Protein AF-A0A9P7WQJ1-F1 (afdb_monomer_lite)

Radius of gyration: 18.11 Å; chains: 1; bounding box: 49×39×55 Å

pLDDT: mean 82.17, std 15.37, range [41.72, 98.44]

Foldseek 3Di:
DPDDDDPDDDDPLVVVLVVLLAAPAPPCLVVQAPDQEEEAEDADQDLQDAFARSNLQRSLNNVQVSCLPRHLNHAEYEYAFAPLQFDDDDDDPPPDDDDDTDPVGGHPPLLVLCVVPTRHSHSSSNSSSSRNSNVVSNVVCCVVCVVRHNYDYHYDHYYQDDDDDPDDDPDDPHDNVVVD

Sequence (180 aa):
MSPIPAPAKKSSSQELSDSLARGYGGAFDEAVVGADAVEHTASPVILNYSGVPQADIKGTIGIPESIKRHGPGVKRVVITSSYAAVVTPKTPPLGQEFETIDESDWNTLSTRLVEEKGENAGSTHIYRASKALAERTAWDFVDKNKRSIGFDLVTVLPPIVYGPGIHEVTSSLGASLDLF

Secondary structure (DSSP, 8-state):
-PPPPPPPPPPHHHHHHHHT---STTTTTTTTTT-SEEEE------SS--SS-HHHHHHHHHHHHHHHHH-TT--EEEEE--GGGT-----PPTTPPPPP--TT---HHHHHHHHHHGGGG-HHHHHHHHHHHHHHHHHHHHHHHTTT---EEEEE---S-----SS--SS---TTTTT-

Structure (mmCIF, N/CA/C/O backbone):
data_AF-A0A9P7WQJ1-F1
#
_entry.id   AF-A0A9P7WQJ1-F1
#
loop_
_atom_site.group_PDB
_atom_site.id
_atom_site.type_symbol
_atom_site.label_atom_id
_atom_site.label_alt_id
_atom_site.label_comp_id
_atom_site.label_asym_id
_atom_site.label_entity_id
_atom_site.label_seq_id
_atom_site.pdbx_PDB_ins_code
_atom_site.Cartn_x
_atom_site.Cartn_y
_atom_site.Cartn_z
_atom_site.occupancy
_atom_site.B_iso_or_equiv
_atom_site.auth_seq_id
_atom_site.auth_comp_id
_atom_site.auth_asym_id
_atom_site.auth_atom_id
_atom_site.pdbx_PDB_model_num
ATOM 1 N N . MET A 1 1 ? 30.507 -5.993 30.787 1.00 52.28 1 MET A N 1
ATOM 2 C CA . MET A 1 1 ? 29.358 -5.382 30.087 1.00 52.28 1 MET A CA 1
ATOM 3 C C . MET A 1 1 ? 29.691 -5.351 28.610 1.00 52.28 1 MET A C 1
ATOM 5 O O . MET A 1 1 ? 30.591 -4.615 28.230 1.00 52.28 1 MET A O 1
ATOM 9 N N . SER A 1 2 ? 29.061 -6.204 27.805 1.00 43.94 2 SER A N 1
ATOM 10 C CA . SER A 1 2 ? 29.213 -6.141 26.348 1.00 43.94 2 SER A CA 1
ATOM 11 C C . SER A 1 2 ? 28.546 -4.860 25.833 1.00 43.94 2 SER A C 1
ATOM 13 O O . SER A 1 2 ? 27.479 -4.511 26.347 1.00 43.94 2 SER A O 1
ATOM 15 N N . PRO A 1 3 ? 29.154 -4.133 24.880 1.00 48.62 3 PRO A N 1
ATOM 16 C CA . PRO A 1 3 ? 28.561 -2.918 24.344 1.00 48.62 3 PRO A CA 1
ATOM 17 C C . PRO A 1 3 ? 27.223 -3.236 23.672 1.00 48.62 3 PRO A C 1
ATOM 19 O O . PRO A 1 3 ? 27.081 -4.247 22.984 1.00 48.62 3 PRO A O 1
ATOM 22 N N . ILE A 1 4 ? 26.243 -2.361 23.898 1.00 48.69 4 ILE A N 1
ATOM 23 C CA . ILE A 1 4 ? 24.960 -2.382 23.193 1.00 48.69 4 ILE A CA 1
ATOM 24 C C . ILE A 1 4 ? 25.272 -2.219 21.695 1.00 48.69 4 ILE A C 1
ATOM 26 O O . ILE A 1 4 ? 25.994 -1.280 21.345 1.00 48.69 4 ILE A O 1
ATOM 30 N N . PRO A 1 5 ? 24.789 -3.114 20.813 1.00 41.72 5 PRO A N 1
ATOM 31 C CA . PRO A 1 5 ? 25.031 -2.983 19.386 1.00 41.72 5 PRO A CA 1
ATOM 32 C C . PRO A 1 5 ? 24.495 -1.641 18.883 1.00 41.72 5 PRO A C 1
ATOM 34 O O . PRO A 1 5 ? 23.396 -1.221 19.251 1.00 41.72 5 PRO A O 1
ATOM 37 N N . ALA A 1 6 ? 25.285 -0.966 18.048 1.00 44.66 6 ALA A N 1
ATOM 38 C CA . ALA A 1 6 ? 24.854 0.256 17.387 1.00 44.66 6 ALA A CA 1
ATOM 39 C C . ALA A 1 6 ? 23.575 -0.017 16.570 1.00 44.66 6 ALA A C 1
ATOM 41 O O . ALA A 1 6 ? 23.454 -1.098 15.984 1.00 44.66 6 ALA A O 1
ATOM 42 N N . PRO A 1 7 ? 22.619 0.929 16.516 1.00 45.50 7 PRO A N 1
ATOM 43 C CA . PRO A 1 7 ? 21.422 0.760 15.705 1.00 45.50 7 PRO A CA 1
ATOM 44 C C . PRO A 1 7 ? 21.813 0.499 14.245 1.00 45.50 7 PRO A C 1
ATOM 46 O O . PRO A 1 7 ? 22.709 1.154 13.708 1.00 45.50 7 PRO A O 1
ATOM 49 N N . ALA A 1 8 ? 21.155 -0.480 13.617 1.00 54.94 8 ALA A N 1
ATOM 50 C CA . ALA A 1 8 ? 21.392 -0.824 12.221 1.00 54.94 8 ALA A CA 1
ATOM 51 C C . ALA A 1 8 ? 21.210 0.416 11.331 1.00 54.94 8 ALA A C 1
ATOM 53 O O . ALA A 1 8 ? 20.261 1.186 11.500 1.00 54.94 8 ALA A O 1
ATOM 54 N N . LYS A 1 9 ? 22.134 0.619 10.387 1.00 44.59 9 LYS A N 1
ATOM 55 C CA . LYS A 1 9 ? 22.063 1.724 9.428 1.00 44.59 9 LYS A CA 1
ATOM 56 C C . LYS A 1 9 ? 20.805 1.534 8.571 1.00 44.59 9 LYS A C 1
ATOM 58 O O . LYS A 1 9 ? 20.627 0.464 7.992 1.00 44.59 9 LYS A O 1
ATOM 63 N N . LYS A 1 10 ? 19.923 2.538 8.530 1.00 57.19 10 LYS A N 1
ATOM 64 C CA . LYS A 1 10 ? 18.697 2.489 7.719 1.00 57.19 10 LYS A CA 1
ATOM 65 C C . LYS A 1 10 ? 19.052 2.320 6.240 1.00 57.19 10 LYS A C 1
ATOM 67 O O . LYS A 1 10 ? 20.084 2.811 5.786 1.00 57.19 10 LYS A O 1
ATOM 72 N N . SER A 1 11 ? 18.201 1.612 5.499 1.00 64.00 11 SER A N 1
ATOM 73 C CA . SER A 1 11 ? 18.317 1.562 4.039 1.00 64.00 11 SER A CA 1
ATOM 74 C C . SER A 1 11 ? 17.937 2.916 3.436 1.00 64.00 11 SER A C 1
ATOM 76 O O . SER A 1 11 ? 17.102 3.628 3.995 1.00 64.00 11 SER A O 1
ATOM 78 N N . SER A 1 12 ? 18.501 3.252 2.279 1.00 61.25 12 SER A N 1
ATOM 79 C CA . SER A 1 12 ? 18.232 4.520 1.590 1.00 61.25 12 SER A CA 1
ATOM 80 C C . SER A 1 12 ? 16.744 4.688 1.222 1.00 61.25 12 SER A C 1
ATOM 82 O O . SER A 1 12 ? 16.143 5.741 1.424 1.00 61.25 12 SER A O 1
ATOM 84 N N . SER A 1 13 ? 16.078 3.585 0.858 1.00 59.25 13 SER A N 1
ATOM 85 C CA . SER A 1 13 ? 14.622 3.522 0.672 1.00 59.25 13 SER A CA 1
ATOM 86 C C . SER A 1 13 ? 13.820 3.880 1.927 1.00 59.25 13 SER A C 1
ATOM 88 O O . SER A 1 13 ? 12.726 4.431 1.824 1.00 59.25 13 SER A O 1
ATOM 90 N N . GLN A 1 14 ? 14.345 3.575 3.115 1.00 61.44 14 GLN A N 1
ATOM 91 C CA . GLN A 1 14 ? 13.669 3.883 4.373 1.00 61.44 14 GLN A CA 1
ATOM 92 C C . GLN A 1 14 ? 13.857 5.346 4.781 1.00 61.44 14 GLN A C 1
ATOM 94 O O . GLN A 1 14 ? 12.943 5.944 5.339 1.00 61.44 14 GLN A O 1
ATOM 99 N N . GLU A 1 15 ? 14.996 5.951 4.443 1.00 65.75 15 GLU A N 1
ATOM 100 C CA . GLU A 1 15 ? 15.218 7.392 4.618 1.00 65.75 15 GLU A CA 1
ATOM 101 C C . GLU A 1 15 ? 14.309 8.218 3.695 1.00 65.75 15 GLU A C 1
ATOM 103 O O . GLU A 1 15 ? 13.699 9.195 4.136 1.00 65.75 15 GLU A O 1
ATOM 108 N N . LEU A 1 16 ? 14.138 7.780 2.443 1.00 62.19 16 LEU A N 1
ATOM 109 C CA . LEU A 1 16 ? 13.177 8.370 1.510 1.00 62.19 16 LEU A CA 1
ATOM 110 C C . LEU A 1 16 ? 11.737 8.245 2.018 1.00 62.19 16 LEU A C 1
ATOM 112 O O . LEU A 1 16 ? 11.048 9.259 2.079 1.00 62.19 16 LEU A O 1
ATOM 116 N N . SER A 1 17 ? 11.302 7.053 2.442 1.00 61.06 17 SER A N 1
ATOM 117 C CA . SER A 1 17 ? 9.984 6.840 3.075 1.00 61.06 17 SER A CA 1
ATOM 118 C C . SER A 1 17 ? 9.764 7.805 4.247 1.00 61.06 17 SER A C 1
ATOM 120 O O . SER A 1 17 ? 8.776 8.540 4.275 1.00 61.06 17 SER A O 1
ATOM 122 N N . ASP A 1 18 ? 10.729 7.889 5.169 1.00 63.31 18 ASP A N 1
ATOM 123 C CA . ASP A 1 18 ? 10.664 8.762 6.345 1.00 63.31 18 ASP A CA 1
ATOM 124 C C . ASP A 1 18 ? 10.534 10.249 5.970 1.00 63.31 18 ASP A C 1
ATOM 126 O O . ASP A 1 18 ? 9.776 10.981 6.612 1.00 63.31 18 ASP A O 1
ATOM 130 N N . SER A 1 19 ? 11.224 10.705 4.918 1.00 64.44 19 SER A N 1
ATOM 131 C CA . SER A 1 19 ? 11.127 12.096 4.446 1.00 64.44 19 SER A CA 1
ATOM 132 C C . SER A 1 19 ? 9.733 12.460 3.914 1.00 64.44 19 SER A C 1
ATOM 134 O O . SER A 1 19 ? 9.356 13.635 3.911 1.00 64.44 19 SER A O 1
ATOM 136 N N . LEU A 1 20 ? 8.954 11.458 3.494 1.00 63.03 20 LEU A N 1
ATOM 137 C CA . LEU A 1 20 ? 7.637 11.607 2.868 1.00 63.03 20 LEU A CA 1
ATOM 138 C C . LEU A 1 20 ? 6.487 11.147 3.771 1.00 63.03 20 LEU A C 1
ATOM 140 O O . LEU A 1 20 ? 5.331 11.185 3.355 1.00 63.03 20 LEU A O 1
ATOM 144 N N . ALA A 1 21 ? 6.794 10.761 5.011 1.00 61.47 21 ALA A N 1
ATOM 145 C CA . ALA A 1 21 ? 5.889 10.138 5.974 1.00 61.47 21 ALA A CA 1
ATOM 146 C C . ALA A 1 21 ? 4.858 11.100 6.604 1.00 61.47 21 ALA A C 1
ATOM 148 O O . ALA A 1 21 ? 4.558 10.994 7.793 1.00 61.47 21 ALA A O 1
ATOM 149 N N . ARG A 1 22 ? 4.345 12.068 5.838 1.00 69.50 22 ARG A N 1
ATOM 150 C CA . ARG A 1 22 ? 3.228 12.937 6.233 1.00 69.50 22 ARG A CA 1
ATOM 151 C C . ARG A 1 22 ? 2.238 13.058 5.095 1.00 69.50 22 ARG A C 1
ATOM 153 O O . ARG A 1 22 ? 2.624 13.443 3.987 1.00 69.50 22 ARG A O 1
ATOM 160 N N . GLY A 1 23 ? 0.976 12.770 5.383 1.00 73.50 23 GLY A N 1
ATOM 161 C CA . GLY A 1 23 ? -0.073 12.788 4.380 1.00 73.50 23 GLY A CA 1
ATOM 162 C C . GLY A 1 23 ? -0.432 14.200 3.938 1.00 73.50 23 GLY A C 1
ATOM 163 O O . GLY A 1 23 ? 0.025 15.203 4.499 1.00 73.50 23 GLY A O 1
ATOM 164 N N . TYR A 1 24 ? -1.302 14.290 2.934 1.00 77.06 24 TYR A N 1
ATOM 165 C CA . TYR A 1 24 ? -2.044 15.526 2.692 1.00 77.06 24 TYR A CA 1
ATOM 166 C C . TYR A 1 24 ? -3.028 15.702 3.854 1.00 77.06 24 TYR A C 1
ATOM 168 O O . TYR A 1 24 ? -4.099 15.099 3.870 1.00 77.06 24 TYR A O 1
ATOM 176 N N . GLY A 1 25 ? -2.597 16.434 4.885 1.00 79.31 25 GLY A N 1
ATOM 177 C CA . GLY A 1 25 ? -3.314 16.537 6.155 1.00 79.31 25 GLY A CA 1
ATOM 178 C C . GLY A 1 25 ? -4.794 16.878 5.968 1.00 79.31 25 GLY A C 1
ATOM 179 O O . GLY A 1 25 ? -5.135 17.767 5.193 1.00 79.31 25 GLY A O 1
ATOM 180 N N . GLY A 1 26 ? -5.660 16.161 6.681 1.00 85.56 26 GLY A N 1
ATOM 181 C CA . GLY A 1 26 ? -7.097 16.422 6.709 1.00 85.56 26 GLY A CA 1
ATOM 182 C C . GLY A 1 26 ? -7.938 15.729 5.638 1.00 85.56 26 GLY A C 1
ATOM 183 O O . GLY A 1 26 ? -9.155 15.696 5.782 1.00 85.56 26 GLY A O 1
ATOM 184 N N . ALA A 1 27 ? -7.335 15.136 4.601 1.00 90.06 27 ALA A N 1
ATOM 185 C CA . ALA A 1 27 ? -8.078 14.624 3.441 1.00 90.06 27 ALA A CA 1
ATOM 186 C C . ALA A 1 27 ? -9.146 13.560 3.772 1.00 90.06 27 ALA A C 1
ATOM 188 O O . ALA A 1 27 ? -10.129 13.441 3.046 1.00 90.06 27 ALA A O 1
ATOM 189 N N . PHE A 1 28 ? -8.964 12.803 4.858 1.00 94.62 28 PHE A N 1
ATOM 190 C CA . PHE A 1 28 ? -9.851 11.701 5.243 1.00 94.62 28 PHE A CA 1
ATOM 191 C C . PHE A 1 28 ? -10.464 11.867 6.638 1.00 94.62 28 PHE A C 1
ATOM 193 O O . PHE A 1 28 ? -11.117 10.945 7.117 1.00 94.62 28 PHE A O 1
ATOM 200 N N . ASP A 1 29 ? -10.262 13.010 7.303 1.00 96.00 29 ASP A N 1
ATOM 201 C CA . ASP A 1 29 ? -10.617 13.184 8.720 1.00 96.00 29 ASP A CA 1
ATOM 202 C C . ASP A 1 29 ? -12.112 12.965 8.981 1.00 96.00 29 ASP A C 1
ATOM 204 O O . ASP A 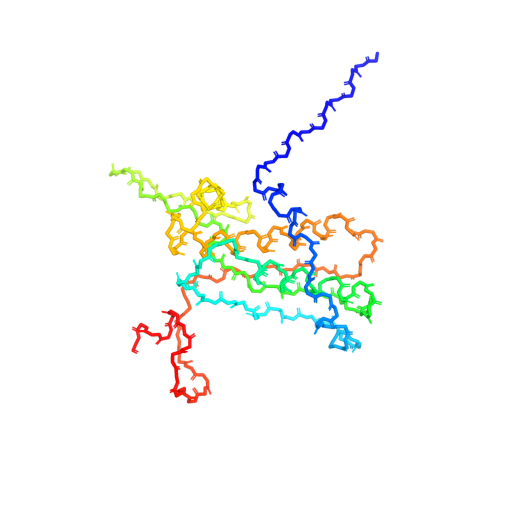1 29 ? -12.467 12.300 9.948 1.00 96.00 29 ASP A O 1
ATOM 208 N N . GLU A 1 30 ? -12.983 13.460 8.101 1.00 96.94 30 GLU A N 1
ATOM 209 C CA . GLU A 1 30 ? -14.431 13.253 8.217 1.00 96.94 30 GLU A CA 1
ATOM 210 C C . GLU A 1 30 ? -14.846 11.834 7.809 1.00 96.94 30 GLU A C 1
ATOM 212 O O . GLU A 1 30 ? -15.685 11.217 8.461 1.00 96.94 30 GLU A O 1
ATOM 217 N N . ALA A 1 31 ? -14.227 11.287 6.759 1.00 95.56 31 ALA A N 1
ATOM 218 C CA . ALA A 1 31 ? -14.598 9.997 6.177 1.00 95.56 31 ALA A CA 1
ATOM 219 C C . ALA A 1 31 ? -14.344 8.804 7.114 1.00 95.56 31 ALA A C 1
ATOM 221 O O . ALA A 1 31 ? -14.999 7.771 6.991 1.00 95.56 31 ALA A O 1
ATOM 222 N N . VAL A 1 32 ? -13.394 8.929 8.045 1.00 97.31 32 VAL A N 1
ATOM 223 C CA . VAL A 1 32 ? -13.051 7.858 8.997 1.00 97.31 32 VAL A CA 1
ATOM 224 C C . VAL A 1 32 ? -13.936 7.853 10.248 1.00 97.31 32 VAL A C 1
ATOM 226 O O . VAL A 1 32 ? -13.873 6.909 11.039 1.00 97.31 32 VAL A O 1
ATOM 229 N N . VAL A 1 33 ? -14.750 8.890 10.467 1.00 97.56 33 VAL A N 1
ATOM 230 C CA . VAL A 1 33 ? -15.607 8.990 11.655 1.00 97.56 33 VAL A CA 1
ATOM 231 C C . VAL A 1 33 ? -16.733 7.962 11.565 1.00 97.56 33 VAL A C 1
ATOM 233 O O . VAL A 1 33 ? -17.544 7.980 10.645 1.00 97.56 33 VAL A O 1
ATOM 236 N N . GLY A 1 34 ? -16.801 7.067 12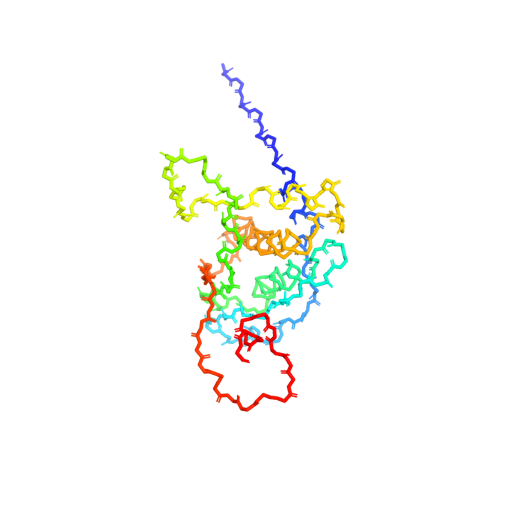.553 1.00 96.94 34 GLY A N 1
ATOM 237 C CA . GLY A 1 34 ? -17.834 6.027 12.630 1.00 96.94 34 GLY A CA 1
ATOM 238 C C . GLY A 1 34 ? -17.601 4.813 11.725 1.00 96.94 34 GLY A C 1
ATOM 239 O O . GLY A 1 34 ? -18.420 3.898 11.739 1.00 96.94 34 GLY A O 1
ATOM 240 N N . ALA A 1 35 ? -16.498 4.769 10.974 1.00 97.75 35 ALA A N 1
ATOM 241 C CA . ALA A 1 35 ? -16.142 3.611 10.162 1.00 97.75 35 ALA A CA 1
ATOM 242 C C . ALA A 1 35 ? -15.644 2.437 11.029 1.00 97.75 35 ALA A C 1
ATOM 244 O O . ALA A 1 35 ? -14.856 2.622 11.957 1.00 97.75 35 ALA A O 1
ATOM 245 N N . ASP A 1 36 ? -16.052 1.211 10.685 1.00 98.12 36 ASP A N 1
ATOM 246 C CA . ASP A 1 36 ? -15.494 -0.022 11.264 1.00 98.12 36 ASP A CA 1
ATOM 247 C C . ASP A 1 36 ? -14.207 -0.469 10.554 1.00 98.12 36 ASP A C 1
ATOM 249 O O . ASP A 1 36 ? -13.322 -1.067 11.170 1.00 98.12 36 ASP A O 1
ATOM 253 N N . ALA A 1 37 ? -14.103 -0.199 9.253 1.00 98.00 37 ALA A N 1
ATOM 254 C CA . ALA A 1 37 ? -12.977 -0.577 8.412 1.00 98.00 37 ALA A CA 1
ATOM 255 C C . ALA A 1 37 ? -12.778 0.437 7.280 1.00 98.00 37 ALA A C 1
ATOM 257 O O . ALA A 1 37 ? -13.712 1.143 6.899 1.00 98.00 37 ALA A O 1
ATOM 258 N N . VAL A 1 38 ? -11.565 0.481 6.732 1.00 98.06 38 VAL A N 1
ATOM 259 C CA . VAL A 1 38 ? -11.208 1.311 5.576 1.00 98.06 38 VAL A CA 1
ATOM 260 C C . VAL A 1 38 ? -10.555 0.445 4.507 1.00 98.06 38 VAL A C 1
ATOM 262 O O . VAL A 1 38 ? -9.618 -0.293 4.802 1.00 98.06 38 VAL A O 1
ATOM 265 N N . GLU A 1 39 ? -11.019 0.572 3.265 1.00 97.50 39 GLU A N 1
ATOM 266 C CA . GLU A 1 39 ? -10.377 -0.002 2.083 1.00 97.50 39 GLU A CA 1
ATOM 267 C C . GLU A 1 39 ? -9.816 1.130 1.216 1.00 97.50 39 GLU A C 1
ATOM 269 O O . GLU A 1 39 ? -10.553 1.923 0.629 1.00 97.50 39 GLU A O 1
ATOM 274 N N . HIS A 1 40 ? -8.492 1.237 1.163 1.00 95.44 40 HIS A N 1
ATOM 275 C CA . HIS A 1 40 ? -7.797 2.243 0.378 1.00 95.44 40 HIS A CA 1
ATOM 276 C C . HIS A 1 40 ? -7.354 1.649 -0.962 1.00 95.44 40 HIS A C 1
ATOM 278 O O . HIS A 1 40 ? -6.343 0.950 -1.049 1.00 95.44 40 HIS A O 1
ATOM 284 N N . THR A 1 41 ? -8.134 1.926 -2.007 1.00 91.06 41 THR A N 1
ATOM 285 C CA . THR A 1 41 ? -7.857 1.506 -3.394 1.00 91.06 41 THR A CA 1
ATOM 286 C C . THR A 1 41 ? -7.353 2.655 -4.274 1.00 91.06 41 THR A C 1
ATOM 288 O O . THR A 1 41 ? -6.784 2.430 -5.342 1.00 91.06 41 THR A O 1
ATOM 291 N N . ALA A 1 42 ? -7.552 3.899 -3.827 1.00 81.19 42 ALA A N 1
ATOM 292 C CA . ALA A 1 42 ? -7.224 5.098 -4.580 1.00 81.19 42 ALA A CA 1
ATOM 293 C C . ALA A 1 42 ? -5.709 5.308 -4.639 1.00 81.19 42 ALA A C 1
ATOM 295 O O . ALA A 1 42 ? -5.094 5.780 -3.689 1.00 81.19 42 ALA A O 1
ATOM 296 N N . SER A 1 43 ? -5.118 4.995 -5.785 1.00 77.75 43 SER A N 1
ATOM 297 C CA . SER A 1 43 ? -3.702 5.213 -6.039 1.00 77.75 43 SER A CA 1
ATOM 298 C C . SER A 1 43 ? -3.490 5.554 -7.516 1.00 77.75 43 SER A C 1
ATOM 300 O O . SER A 1 43 ? -4.072 4.895 -8.384 1.00 77.75 43 SER A O 1
ATOM 302 N N . PRO A 1 44 ? -2.694 6.585 -7.840 1.00 71.25 44 PRO A N 1
ATOM 303 C CA . PRO A 1 44 ? -2.462 6.973 -9.223 1.00 71.25 44 PRO A CA 1
ATOM 304 C C . PRO A 1 44 ? -1.702 5.876 -9.984 1.00 71.25 44 PRO A C 1
ATOM 306 O O . PRO A 1 44 ? -0.548 5.576 -9.687 1.00 71.25 44 PRO A O 1
ATOM 309 N N . VAL A 1 45 ? -2.319 5.325 -11.033 1.00 66.56 45 VAL A N 1
ATOM 310 C CA . VAL A 1 45 ? -1.652 4.440 -12.006 1.00 66.56 45 VAL A CA 1
ATOM 311 C C . VAL A 1 45 ? -1.139 5.288 -13.168 1.00 66.56 45 VAL A C 1
ATOM 313 O O . VAL A 1 45 ? -1.656 5.249 -14.282 1.00 66.56 45 VAL A O 1
ATOM 316 N N . ILE A 1 46 ? -0.140 6.126 -12.890 1.00 61.78 46 ILE A N 1
ATOM 317 C CA . ILE A 1 46 ? 0.443 7.034 -13.883 1.00 61.78 46 ILE A CA 1
ATOM 318 C C . ILE A 1 46 ? 1.800 6.480 -14.303 1.00 61.78 46 ILE A C 1
ATOM 320 O O . ILE A 1 46 ? 2.767 6.535 -13.548 1.00 61.78 46 ILE A O 1
ATOM 324 N N . LEU A 1 47 ? 1.881 5.960 -15.530 1.00 59.69 47 LEU A N 1
ATOM 325 C CA . LEU A 1 47 ? 3.151 5.511 -16.103 1.00 59.69 47 LEU A CA 1
ATOM 326 C C . LEU A 1 47 ? 4.016 6.696 -16.554 1.00 59.69 47 LEU A C 1
ATOM 328 O O . LEU A 1 47 ? 5.230 6.587 -16.561 1.00 59.69 47 LEU A O 1
ATOM 332 N N . ASN A 1 48 ? 3.439 7.853 -16.878 1.00 57.41 48 ASN A N 1
ATOM 333 C CA . ASN A 1 48 ? 4.209 9.033 -17.277 1.00 57.41 48 ASN A CA 1
ATOM 334 C C . ASN A 1 48 ? 4.328 10.040 -16.124 1.00 57.41 48 ASN A C 1
ATOM 336 O O . ASN A 1 48 ? 3.676 11.082 -16.126 1.00 57.41 48 ASN A O 1
ATOM 340 N N . TYR A 1 49 ? 5.093 9.679 -15.096 1.00 60.72 49 TYR A N 1
ATOM 341 C CA . TYR A 1 49 ? 5.265 10.492 -13.894 1.00 60.72 49 TYR A CA 1
ATOM 342 C C . TYR A 1 49 ? 6.658 11.134 -13.873 1.00 60.72 49 TYR A C 1
ATOM 344 O O . TYR A 1 49 ? 7.663 10.442 -14.023 1.00 60.72 49 TYR A O 1
ATOM 352 N N . SER A 1 50 ? 6.726 12.450 -13.661 1.00 57.19 50 SER A N 1
ATOM 353 C CA . SER A 1 50 ? 7.980 13.179 -13.444 1.00 57.19 50 SER A CA 1
ATOM 354 C C . SER A 1 50 ? 8.266 13.299 -11.943 1.00 57.19 50 SER A C 1
ATOM 356 O O . SER A 1 50 ? 7.492 13.915 -11.206 1.00 57.19 50 SER A O 1
ATOM 358 N N . GLY A 1 51 ? 9.386 12.736 -11.487 1.00 63.16 51 GLY A N 1
ATOM 359 C CA . GLY A 1 51 ? 9.876 12.871 -10.112 1.00 63.16 51 GLY A CA 1
ATOM 360 C C . GLY A 1 51 ? 9.424 11.778 -9.134 1.00 63.16 51 GLY A C 1
ATOM 361 O O . GLY A 1 51 ? 8.956 10.710 -9.517 1.00 63.16 51 GLY A O 1
ATOM 362 N N . VAL A 1 52 ? 9.615 12.042 -7.837 1.00 65.06 52 VAL A N 1
ATOM 363 C CA . VAL A 1 52 ? 9.301 11.099 -6.748 1.00 65.06 52 VAL A CA 1
ATOM 364 C C . VAL A 1 52 ? 7.778 10.980 -6.590 1.00 65.06 52 VAL A C 1
ATOM 366 O O . VAL A 1 52 ? 7.102 12.015 -6.561 1.00 65.06 52 VAL A O 1
ATOM 369 N N . PRO A 1 53 ? 7.210 9.769 -6.454 1.00 71.19 53 PRO A N 1
ATOM 370 C CA . PRO A 1 53 ? 5.764 9.545 -6.469 1.00 71.19 53 PRO A CA 1
ATOM 371 C C . PRO A 1 53 ? 5.090 9.917 -5.137 1.00 71.19 53 PRO A C 1
ATOM 373 O O . PRO A 1 53 ? 4.579 9.086 -4.389 1.00 71.19 53 PRO A O 1
ATOM 376 N N . GLN A 1 54 ? 5.096 11.216 -4.844 1.00 81.00 54 GLN A N 1
ATOM 377 C CA . GLN A 1 54 ? 4.594 11.821 -3.613 1.00 81.00 54 GLN A CA 1
ATOM 378 C C . GLN A 1 54 ? 3.120 11.525 -3.364 1.00 81.00 54 GLN A C 1
ATOM 380 O O . GLN A 1 54 ? 2.741 11.264 -2.229 1.00 81.00 54 GLN A O 1
ATOM 385 N N . ALA A 1 55 ? 2.294 11.587 -4.410 1.00 83.06 55 ALA A N 1
ATOM 386 C CA . ALA A 1 55 ? 0.848 11.469 -4.267 1.00 83.06 55 ALA A CA 1
ATOM 387 C C . ALA A 1 55 ? 0.434 10.109 -3.688 1.00 83.06 55 ALA A C 1
ATOM 389 O O . ALA A 1 55 ? -0.436 10.054 -2.826 1.00 83.06 55 ALA A O 1
ATOM 390 N N . ASP A 1 56 ? 1.105 9.039 -4.118 1.00 85.50 56 ASP A N 1
ATOM 391 C CA . ASP A 1 56 ? 0.818 7.670 -3.688 1.00 85.50 56 ASP A CA 1
ATOM 392 C C . ASP A 1 56 ? 1.184 7.465 -2.211 1.00 85.50 56 ASP A C 1
ATOM 394 O O . ASP A 1 56 ? 0.375 7.029 -1.393 1.00 85.50 56 ASP A O 1
ATOM 398 N N . ILE A 1 57 ? 2.390 7.905 -1.839 1.00 88.75 57 ILE A N 1
ATOM 399 C CA . ILE A 1 57 ? 2.913 7.797 -0.473 1.00 88.75 57 ILE A CA 1
ATOM 400 C C . ILE A 1 57 ? 2.079 8.652 0.488 1.00 88.75 57 ILE A C 1
ATOM 402 O O . ILE A 1 57 ? 1.635 8.170 1.530 1.00 88.75 57 ILE A O 1
ATOM 406 N N . LYS A 1 58 ? 1.817 9.912 0.121 1.00 89.12 58 LYS A N 1
ATOM 407 C CA . LYS A 1 58 ? 1.067 10.867 0.948 1.00 89.12 58 LYS A CA 1
ATOM 408 C C . LYS A 1 58 ? -0.419 10.537 1.044 1.00 89.12 58 LYS A C 1
ATOM 410 O O . LYS A 1 58 ? -1.022 10.782 2.087 1.00 89.12 58 LYS A O 1
ATOM 415 N N . GLY A 1 59 ? -1.012 9.996 -0.018 1.00 88.69 59 GLY A N 1
ATOM 416 C CA . GLY A 1 59 ? -2.378 9.476 0.014 1.00 88.69 59 GLY A CA 1
ATOM 417 C C . GLY A 1 59 ? -2.486 8.303 0.983 1.00 88.69 59 GLY A C 1
ATOM 418 O O . GLY A 1 59 ? -3.314 8.328 1.893 1.00 88.69 59 GLY A O 1
ATOM 419 N N . THR A 1 60 ? -1.559 7.351 0.862 1.00 92.62 60 THR A N 1
ATOM 420 C CA . THR A 1 60 ? -1.532 6.136 1.681 1.00 92.62 60 THR A CA 1
ATOM 421 C C . THR A 1 60 ? -1.355 6.437 3.167 1.00 92.62 60 THR A C 1
ATOM 423 O O . THR A 1 60 ? -2.122 5.938 3.987 1.00 92.62 60 THR A O 1
ATOM 426 N N . ILE A 1 61 ? -0.382 7.275 3.539 1.00 92.75 61 ILE A N 1
ATOM 427 C CA . ILE A 1 61 ? -0.106 7.608 4.948 1.00 92.75 61 ILE A CA 1
ATOM 428 C C . ILE A 1 61 ? -1.168 8.530 5.569 1.00 92.75 61 ILE A C 1
ATOM 430 O O . ILE A 1 61 ? -1.365 8.509 6.784 1.00 92.75 61 ILE A O 1
ATOM 434 N N . GLY A 1 62 ? -1.901 9.293 4.751 1.00 93.62 62 GLY A N 1
ATOM 435 C CA . GLY A 1 62 ? -2.979 10.162 5.222 1.00 93.62 62 GLY A CA 1
ATOM 436 C C . GLY A 1 62 ? -4.131 9.392 5.875 1.00 93.62 62 GLY A C 1
ATOM 437 O O . GLY A 1 62 ? -4.688 9.861 6.865 1.00 93.62 62 GLY A O 1
ATOM 438 N N . ILE A 1 63 ? -4.450 8.191 5.382 1.00 95.06 63 ILE A N 1
ATOM 439 C CA . ILE A 1 63 ? -5.506 7.328 5.936 1.00 95.06 63 ILE A CA 1
ATOM 440 C C . ILE A 1 63 ? -5.241 6.966 7.408 1.00 95.06 63 ILE A C 1
ATOM 442 O O . ILE A 1 63 ? -6.041 7.346 8.267 1.00 95.06 63 ILE A O 1
ATOM 446 N N . PRO A 1 64 ? -4.140 6.272 7.761 1.00 95.31 64 PRO A N 1
ATOM 447 C CA . PRO A 1 64 ? -3.890 5.879 9.141 1.00 95.31 64 PRO A CA 1
ATOM 448 C C . PRO A 1 64 ? -3.621 7.087 10.058 1.00 95.31 64 PRO A C 1
ATOM 450 O O . PRO A 1 64 ? -3.953 7.039 11.246 1.00 95.31 64 PRO A O 1
ATOM 453 N N . GLU A 1 65 ? -3.104 8.200 9.524 1.00 95.25 65 GLU A N 1
ATOM 454 C CA . GLU A 1 65 ? -3.012 9.477 10.241 1.00 95.25 65 GLU A CA 1
ATOM 455 C C . GLU A 1 65 ? -4.394 10.034 10.628 1.00 95.25 65 GLU A C 1
ATOM 457 O O . GLU A 1 65 ? -4.594 10.421 11.784 1.00 95.25 65 GLU A O 1
ATOM 462 N N . SER A 1 66 ? -5.347 10.064 9.691 1.00 96.06 66 SER A N 1
ATOM 463 C CA . SER A 1 66 ? -6.729 10.492 9.940 1.00 96.06 66 SER A CA 1
ATOM 464 C C . SER A 1 66 ? -7.443 9.555 10.909 1.00 96.06 66 SER A C 1
ATOM 466 O O . SER A 1 66 ? -8.049 10.028 11.871 1.00 96.06 66 SER A O 1
ATOM 468 N N . ILE A 1 67 ? -7.303 8.237 10.741 1.00 97.06 67 ILE A N 1
ATOM 469 C CA . ILE A 1 67 ? -7.878 7.232 11.651 1.00 97.06 67 ILE A CA 1
ATOM 470 C C . ILE A 1 67 ? -7.395 7.461 13.082 1.00 97.06 67 ILE A C 1
ATOM 472 O O . ILE A 1 67 ? -8.205 7.531 14.005 1.00 97.06 67 ILE A O 1
ATOM 476 N N . LYS A 1 68 ? -6.084 7.644 13.277 1.00 95.44 68 LYS A N 1
ATOM 477 C CA . LYS A 1 68 ? -5.508 7.860 14.608 1.00 95.44 68 LYS A CA 1
ATOM 478 C C . LYS A 1 68 ? -6.093 9.089 15.316 1.00 95.44 68 LYS A C 1
ATOM 480 O O . LYS A 1 68 ? -6.214 9.073 16.538 1.00 95.44 68 LYS A O 1
ATOM 485 N N . ARG A 1 69 ? -6.425 10.155 14.579 1.00 95.25 69 ARG A N 1
ATOM 486 C CA . ARG A 1 69 ? -6.960 11.404 15.149 1.00 95.25 69 ARG A CA 1
ATOM 487 C C . ARG A 1 69 ? -8.483 11.412 15.296 1.00 95.25 69 ARG A C 1
ATOM 489 O O . ARG A 1 69 ? -8.980 11.931 16.291 1.00 95.25 69 ARG A O 1
ATOM 496 N N . HIS A 1 70 ? -9.205 10.872 14.317 1.00 97.00 70 HIS A N 1
ATOM 497 C CA . HIS A 1 70 ? -10.649 11.092 14.159 1.00 97.00 70 HIS A CA 1
ATOM 498 C C . HIS A 1 70 ? -11.477 9.802 14.153 1.00 97.00 70 HIS A C 1
ATOM 500 O O . HIS A 1 70 ? -12.669 9.846 14.443 1.00 97.00 70 HIS A O 1
ATOM 506 N N . GLY A 1 71 ? -10.860 8.651 13.881 1.00 96.38 71 GLY A N 1
ATOM 507 C CA . GLY A 1 71 ? -11.543 7.362 13.756 1.00 96.38 71 GLY A CA 1
ATOM 508 C C . GLY A 1 71 ? -10.961 6.251 14.635 1.00 96.38 71 GLY A C 1
ATOM 509 O O . GLY A 1 71 ? -10.729 5.163 14.117 1.00 96.38 71 GLY A O 1
ATOM 510 N N . PRO A 1 72 ? -10.735 6.439 15.953 1.00 95.94 72 PRO A N 1
ATOM 511 C CA . PRO A 1 72 ? -10.121 5.406 16.798 1.00 95.94 72 PRO A CA 1
ATOM 512 C C . PRO A 1 72 ? -10.940 4.103 16.899 1.00 95.94 72 PRO A C 1
ATOM 514 O O . PRO A 1 72 ? -10.424 3.105 17.394 1.00 95.94 72 PRO A O 1
ATOM 517 N N . GLY A 1 73 ? -12.203 4.110 16.453 1.00 96.94 73 GLY A N 1
ATOM 518 C CA . GLY A 1 73 ? -13.066 2.929 16.375 1.00 96.94 73 GLY A CA 1
ATOM 519 C C . GLY A 1 73 ? -12.817 2.019 15.166 1.00 96.94 73 GLY A C 1
ATOM 520 O O . GLY A 1 73 ? -13.342 0.906 15.154 1.00 96.94 73 GLY A O 1
ATOM 521 N N . VAL A 1 74 ? -12.021 2.452 14.180 1.00 98.44 74 VAL A N 1
ATOM 522 C CA . VAL A 1 74 ? -11.656 1.620 13.025 1.00 98.44 74 VAL A CA 1
ATOM 523 C C . VAL A 1 74 ? -10.852 0.411 13.501 1.00 98.44 74 VAL A C 1
ATOM 525 O O . VAL A 1 74 ? -9.892 0.544 14.259 1.00 98.44 74 VAL A O 1
ATOM 528 N N . LYS A 1 75 ? -11.238 -0.773 13.024 1.00 98.19 75 LYS A N 1
ATOM 529 C CA . LYS A 1 75 ? -10.665 -2.071 13.409 1.00 98.19 75 LYS A CA 1
ATOM 530 C C . LYS A 1 75 ? -9.714 -2.630 12.358 1.00 98.19 75 LYS A C 1
ATOM 532 O O . LYS A 1 75 ? -8.821 -3.392 12.709 1.00 98.19 75 LYS A O 1
ATOM 537 N N . ARG A 1 76 ? -9.906 -2.265 11.086 1.00 98.38 76 ARG A N 1
ATOM 538 C CA . ARG A 1 76 ? -9.116 -2.782 9.964 1.00 98.38 76 ARG A CA 1
ATOM 539 C C . ARG A 1 76 ? -8.874 -1.739 8.890 1.00 98.38 76 ARG A C 1
ATOM 541 O O . ARG A 1 76 ? -9.799 -1.039 8.480 1.00 98.38 76 ARG A O 1
ATOM 548 N N . VAL A 1 77 ? -7.648 -1.706 8.390 1.00 98.38 77 VAL A N 1
ATOM 549 C CA . VAL A 1 77 ? -7.260 -0.944 7.204 1.00 98.38 77 VAL A CA 1
ATOM 550 C C . VAL A 1 77 ? -6.718 -1.916 6.166 1.00 98.38 77 VAL A C 1
ATOM 552 O O . VAL A 1 77 ? -5.740 -2.616 6.415 1.00 98.38 77 VAL A O 1
ATOM 555 N N . VAL A 1 78 ? -7.357 -1.957 5.001 1.00 98.38 78 VAL A N 1
ATOM 556 C CA . VAL A 1 78 ? -6.908 -2.720 3.835 1.00 98.38 78 VAL A CA 1
ATOM 557 C C . VAL A 1 78 ? -6.362 -1.741 2.807 1.00 98.38 78 VAL A C 1
ATOM 559 O O . VAL A 1 78 ? -7.068 -0.823 2.397 1.00 98.38 78 VAL A O 1
ATOM 562 N N . ILE A 1 79 ? -5.118 -1.924 2.379 1.00 97.25 79 ILE A N 1
ATOM 563 C CA . ILE A 1 79 ? -4.506 -1.133 1.307 1.00 97.25 79 ILE A CA 1
ATOM 564 C C . ILE A 1 79 ? -4.361 -2.013 0.072 1.00 97.25 79 ILE A C 1
ATOM 566 O O . ILE A 1 79 ? -3.759 -3.088 0.125 1.00 97.25 79 ILE A O 1
ATOM 570 N N . THR A 1 80 ? -4.868 -1.530 -1.059 1.00 95.62 80 THR A N 1
ATOM 571 C CA . THR A 1 80 ? -4.573 -2.133 -2.360 1.00 95.62 80 THR A CA 1
ATOM 572 C C . THR A 1 80 ? -3.198 -1.665 -2.815 1.00 95.62 80 THR A C 1
ATOM 574 O O . THR A 1 80 ? -3.034 -0.583 -3.381 1.00 95.62 80 THR A O 1
ATOM 577 N N . SER A 1 81 ? -2.197 -2.493 -2.538 1.00 94.69 81 SER A N 1
ATOM 578 C CA . SER A 1 81 ? -0.846 -2.333 -3.056 1.00 94.69 81 SER A CA 1
ATOM 579 C C . SER A 1 81 ? -0.770 -2.935 -4.468 1.00 94.69 81 SER A C 1
ATOM 581 O O . SER A 1 81 ? -1.687 -2.796 -5.279 1.00 94.69 81 SER A O 1
ATOM 583 N N . SER A 1 82 ? 0.342 -3.561 -4.827 1.00 93.44 82 SER A N 1
ATOM 584 C CA . SER A 1 82 ? 0.528 -4.227 -6.106 1.00 93.44 82 SER A CA 1
ATOM 585 C C . SER A 1 82 ? 1.658 -5.233 -6.000 1.00 93.44 82 SER A C 1
ATOM 587 O O . SER A 1 82 ? 2.632 -5.007 -5.287 1.00 93.44 82 SER A O 1
ATOM 589 N N . TYR A 1 83 ? 1.613 -6.273 -6.828 1.00 93.25 83 TYR A N 1
ATOM 590 C CA . TYR A 1 83 ? 2.775 -7.116 -7.102 1.00 93.25 83 TYR A CA 1
ATOM 591 C C . TYR A 1 83 ? 4.032 -6.296 -7.479 1.00 93.25 83 TYR A C 1
ATOM 593 O O . TYR A 1 83 ? 5.161 -6.702 -7.209 1.00 93.25 83 TYR A O 1
ATOM 601 N N . ALA A 1 84 ? 3.856 -5.089 -8.032 1.00 91.69 84 ALA A N 1
ATOM 602 C CA . ALA A 1 84 ? 4.926 -4.125 -8.292 1.00 91.69 84 ALA A CA 1
ATOM 603 C C . ALA A 1 84 ? 5.767 -3.751 -7.048 1.00 91.69 84 ALA A C 1
ATOM 605 O O . ALA A 1 84 ? 6.943 -3.408 -7.206 1.00 91.69 84 ALA A O 1
ATOM 606 N N . ALA A 1 85 ? 5.188 -3.832 -5.844 1.00 93.25 85 ALA A N 1
ATOM 607 C CA . ALA A 1 85 ? 5.852 -3.532 -4.576 1.00 93.25 85 ALA A CA 1
ATOM 608 C C . ALA A 1 85 ? 6.897 -4.588 -4.176 1.00 93.25 85 ALA A C 1
ATOM 610 O O . ALA A 1 85 ? 7.863 -4.250 -3.489 1.00 93.25 85 ALA A O 1
ATOM 611 N N . VAL A 1 86 ? 6.752 -5.827 -4.659 1.00 92.94 86 VAL A N 1
ATOM 612 C CA . VAL A 1 86 ? 7.615 -6.970 -4.301 1.00 92.94 86 VAL A CA 1
ATOM 613 C C . VAL A 1 86 ? 8.473 -7.449 -5.471 1.00 92.94 86 VAL A C 1
ATOM 615 O O . VAL A 1 86 ? 9.625 -7.832 -5.284 1.00 92.94 86 VAL A O 1
ATOM 618 N N . VAL A 1 87 ? 7.972 -7.351 -6.707 1.00 87.75 87 VAL A N 1
ATOM 619 C CA . VAL A 1 87 ? 8.667 -7.906 -7.874 1.00 87.75 87 VAL A CA 1
ATOM 620 C C . VAL A 1 87 ? 9.944 -7.148 -8.212 1.00 87.75 87 VAL A C 1
ATOM 622 O O . VAL A 1 87 ? 9.925 -5.982 -8.615 1.00 87.75 87 VAL A O 1
ATOM 625 N N . THR A 1 88 ? 11.071 -7.845 -8.173 1.00 78.25 88 THR A N 1
ATOM 626 C CA . THR A 1 88 ? 12.292 -7.373 -8.824 1.00 78.25 88 THR A CA 1
ATOM 627 C C . THR A 1 88 ? 12.376 -8.031 -10.200 1.00 78.25 88 THR A C 1
ATOM 629 O O . THR A 1 88 ? 12.548 -9.244 -10.271 1.00 78.25 88 THR A O 1
ATOM 632 N N . PRO A 1 89 ? 12.241 -7.283 -11.311 1.00 66.12 89 PRO A N 1
ATOM 633 C CA . PRO A 1 89 ? 12.359 -7.861 -12.645 1.00 66.12 89 PRO A CA 1
ATOM 634 C C . PRO A 1 89 ? 13.793 -8.357 -12.867 1.00 66.12 89 PRO A C 1
ATOM 636 O O . PRO A 1 89 ? 14.687 -7.585 -13.211 1.00 66.12 89 PRO A O 1
ATOM 639 N N . LYS A 1 90 ? 14.021 -9.653 -12.683 1.00 64.38 90 LYS A N 1
ATOM 640 C CA . LYS A 1 90 ? 15.230 -10.330 -13.141 1.00 64.38 90 LYS A CA 1
ATOM 641 C C . LYS A 1 90 ? 14.817 -11.283 -14.246 1.00 64.38 90 LYS A C 1
ATOM 643 O O . LYS A 1 90 ? 13.914 -12.092 -14.065 1.00 64.38 90 LYS A O 1
ATOM 648 N N . THR A 1 91 ? 15.455 -11.164 -15.404 1.00 60.16 91 THR A N 1
ATOM 649 C CA . THR A 1 91 ? 15.425 -12.268 -16.365 1.00 60.16 91 THR A CA 1
ATOM 650 C C . THR A 1 91 ? 16.458 -13.267 -15.862 1.00 60.16 91 THR A C 1
ATOM 652 O O . THR A 1 91 ? 17.638 -12.903 -15.835 1.00 60.16 91 THR A O 1
ATOM 655 N N . PRO A 1 92 ? 16.060 -14.463 -15.396 1.00 64.94 92 PRO A N 1
ATOM 656 C CA . PRO A 1 92 ? 17.046 -15.464 -15.033 1.00 64.94 92 PRO A CA 1
ATOM 657 C C . PRO A 1 92 ? 17.895 -15.782 -16.277 1.00 64.94 92 PRO A C 1
ATOM 659 O O . PRO A 1 92 ? 17.358 -15.842 -17.390 1.00 64.94 92 PRO A O 1
ATOM 662 N N . PRO A 1 93 ? 19.221 -15.954 -16.136 1.00 70.75 93 PRO A N 1
ATOM 663 C CA . PRO A 1 93 ? 20.043 -16.551 -17.177 1.00 70.75 93 PRO A CA 1
ATOM 664 C C . PRO A 1 93 ? 19.404 -17.839 -17.704 1.00 70.75 93 PRO A C 1
ATOM 666 O O . PRO A 1 93 ? 18.732 -18.558 -16.963 1.00 70.75 93 PRO A O 1
ATOM 669 N N . LEU A 1 94 ? 19.638 -18.150 -18.981 1.00 72.06 94 LEU A N 1
ATOM 670 C CA . LEU A 1 94 ? 19.157 -19.388 -19.596 1.00 72.06 94 LEU A CA 1
ATOM 671 C C . LEU A 1 94 ? 19.518 -20.600 -18.720 1.00 72.06 94 LEU A C 1
ATOM 673 O O . LEU A 1 94 ? 20.694 -20.864 -18.478 1.00 72.06 94 LEU A O 1
ATOM 677 N N . GLY A 1 95 ? 18.495 -21.323 -18.257 1.00 68.75 95 GLY A N 1
ATOM 678 C CA . GLY A 1 95 ? 18.648 -22.502 -17.401 1.00 68.75 95 GLY A CA 1
ATOM 679 C C . GLY A 1 95 ? 18.574 -22.248 -15.891 1.00 68.75 95 GLY A C 1
ATOM 680 O O . GLY A 1 95 ? 18.745 -23.200 -15.136 1.00 68.75 95 GLY A O 1
ATOM 681 N N . GLN A 1 96 ? 18.314 -21.018 -15.435 1.00 69.38 96 GLN A N 1
ATOM 682 C CA . GLN A 1 96 ? 17.960 -20.748 -14.036 1.00 69.38 96 GLN A CA 1
ATOM 68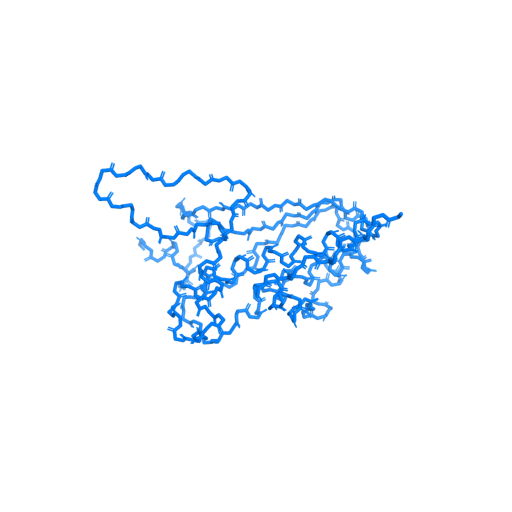3 C C . GLN A 1 96 ? 16.446 -20.674 -13.836 1.00 69.38 96 GLN A C 1
ATOM 685 O O . GLN A 1 96 ? 15.704 -20.217 -14.707 1.00 69.38 96 GLN A O 1
ATOM 690 N N . GLU A 1 97 ? 16.005 -21.129 -12.665 1.00 71.88 97 GLU A N 1
ATOM 691 C CA . GLU A 1 97 ? 14.618 -21.002 -12.232 1.00 71.88 97 GLU A CA 1
ATOM 692 C C . GLU A 1 97 ? 14.270 -19.538 -11.937 1.00 71.88 97 GLU A C 1
ATOM 694 O O . GLU A 1 97 ? 15.131 -18.717 -11.611 1.00 71.88 97 GLU A O 1
ATOM 699 N N . PHE A 1 98 ? 12.987 -19.207 -12.072 1.00 71.69 98 PHE A N 1
ATOM 700 C CA . PHE A 1 98 ? 12.473 -17.913 -11.642 1.00 71.69 98 PHE A CA 1
ATOM 701 C C . PHE A 1 98 ? 12.600 -17.781 -10.123 1.00 71.69 98 PHE A C 1
ATOM 703 O O . PHE A 1 98 ? 12.416 -18.752 -9.390 1.00 71.69 98 PHE A O 1
ATOM 710 N N . GLU A 1 99 ? 12.892 -16.570 -9.645 1.00 75.62 99 GLU A N 1
ATOM 711 C CA . GLU A 1 99 ? 12.896 -16.305 -8.207 1.00 75.62 99 GLU A CA 1
ATOM 712 C C . GLU A 1 99 ? 11.490 -16.535 -7.636 1.00 75.62 99 GLU A C 1
ATOM 714 O O . GLU A 1 99 ? 10.494 -16.045 -8.175 1.00 75.62 99 GLU A O 1
ATOM 719 N N . THR A 1 100 ? 11.421 -17.304 -6.547 1.00 85.38 100 THR A N 1
ATOM 720 C CA . THR A 1 100 ? 10.207 -17.404 -5.732 1.00 85.38 100 THR A CA 1
ATOM 721 C C . THR A 1 100 ? 10.064 -16.107 -4.951 1.00 85.38 100 THR A C 1
ATOM 723 O O . THR A 1 100 ? 11.051 -15.631 -4.397 1.00 85.38 100 THR A O 1
ATOM 726 N N . ILE A 1 101 ? 8.857 -15.545 -4.951 1.00 86.69 101 ILE A N 1
ATOM 727 C CA . ILE A 1 101 ? 8.530 -14.306 -4.245 1.00 86.69 101 ILE A CA 1
ATOM 728 C C . ILE A 1 101 ?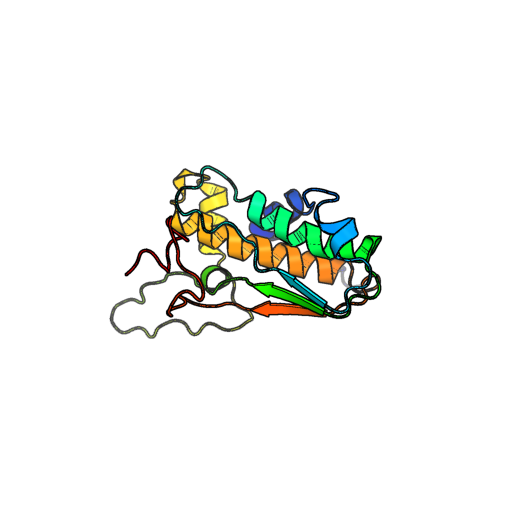 7.519 -14.633 -3.147 1.00 86.69 101 ILE A C 1
ATOM 730 O O . ILE A 1 101 ? 6.526 -15.311 -3.430 1.00 86.69 101 ILE A O 1
ATOM 734 N N . ASP A 1 102 ? 7.754 -14.130 -1.940 1.00 91.06 102 ASP A N 1
ATOM 735 C CA . ASP A 1 102 ? 6.854 -14.223 -0.787 1.00 91.06 102 ASP A CA 1
ATOM 736 C C . ASP A 1 102 ? 6.593 -12.849 -0.133 1.00 91.06 102 ASP A C 1
ATOM 738 O O . ASP A 1 102 ? 7.013 -11.800 -0.627 1.00 91.06 102 ASP A O 1
ATOM 742 N N . GLU A 1 103 ? 5.836 -12.826 0.965 1.00 91.00 103 GLU A N 1
ATOM 743 C CA . GLU A 1 103 ? 5.434 -11.597 1.661 1.00 91.00 103 GLU A CA 1
ATOM 744 C C . GLU A 1 103 ? 6.595 -10.869 2.364 1.00 91.00 103 GLU A C 1
ATOM 746 O O . GLU A 1 103 ? 6.420 -9.749 2.851 1.00 91.00 103 GLU A O 1
ATOM 751 N N . SER A 1 104 ? 7.779 -11.482 2.443 1.00 91.44 104 SER A N 1
ATOM 752 C CA . SER A 1 104 ? 8.988 -10.857 2.986 1.00 91.44 104 SER A CA 1
ATOM 753 C C . SER A 1 104 ? 9.793 -10.082 1.938 1.00 91.44 104 SER A C 1
ATOM 755 O O . SER A 1 104 ? 10.671 -9.286 2.301 1.00 91.44 104 SER A O 1
ATOM 757 N N . ASP A 1 105 ? 9.479 -10.265 0.654 1.00 91.69 105 ASP A N 1
ATOM 758 C CA . ASP A 1 105 ? 10.167 -9.612 -0.451 1.00 91.69 105 ASP A CA 1
ATOM 759 C C . ASP A 1 105 ? 9.782 -8.147 -0.624 1.00 91.69 105 ASP A C 1
ATOM 761 O O . ASP A 1 105 ? 8.687 -7.695 -0.306 1.00 91.69 105 ASP A O 1
ATOM 765 N N . TRP A 1 106 ? 10.712 -7.381 -1.194 1.00 92.69 106 TRP A N 1
ATOM 766 C CA . TRP A 1 106 ? 10.503 -5.975 -1.512 1.00 92.69 106 TRP A CA 1
ATOM 767 C C . TRP A 1 106 ? 11.266 -5.566 -2.767 1.00 92.69 106 TRP A C 1
ATOM 769 O O . TRP A 1 106 ? 12.436 -5.914 -2.952 1.00 92.69 106 TRP A O 1
ATOM 779 N N . ASN A 1 107 ? 10.659 -4.696 -3.572 1.00 91.06 107 ASN A N 1
ATOM 780 C CA . ASN A 1 107 ? 11.266 -4.140 -4.777 1.00 91.06 107 ASN A CA 1
ATOM 781 C C . ASN A 1 107 ? 12.313 -3.059 -4.463 1.00 91.06 107 ASN A C 1
ATOM 783 O O . ASN A 1 107 ? 12.103 -1.865 -4.677 1.00 91.06 107 ASN A O 1
ATOM 787 N N . THR A 1 108 ? 13.469 -3.485 -3.965 1.00 90.38 108 THR A N 1
ATOM 788 C CA . THR A 1 108 ? 14.586 -2.588 -3.621 1.00 90.38 108 THR A CA 1
ATOM 789 C C . THR A 1 108 ? 15.301 -2.017 -4.847 1.00 90.38 108 THR A C 1
ATOM 791 O O . THR A 1 108 ? 15.930 -0.960 -4.764 1.00 90.38 108 THR A O 1
ATOM 794 N N . LEU A 1 109 ? 15.201 -2.686 -6.002 1.00 90.62 109 LEU A N 1
ATOM 795 C CA . LEU A 1 109 ? 15.808 -2.228 -7.251 1.00 90.62 109 LEU A CA 1
ATOM 796 C C . LEU A 1 109 ? 15.155 -0.937 -7.745 1.00 90.62 109 LEU A C 1
ATOM 798 O O . LEU A 1 109 ? 15.851 0.034 -8.032 1.00 90.62 109 LEU A O 1
ATOM 802 N N . SER A 1 110 ? 13.826 -0.920 -7.853 1.00 90.38 110 SER A N 1
ATOM 803 C CA . SER A 1 110 ? 13.117 0.232 -8.418 1.00 90.38 110 SER A CA 1
ATOM 804 C C . SER A 1 110 ? 13.224 1.449 -7.505 1.00 90.38 110 SER A C 1
ATOM 806 O O . SER A 1 110 ? 13.464 2.548 -7.999 1.00 90.38 110 SER A O 1
ATOM 808 N N . THR A 1 111 ? 13.142 1.258 -6.183 1.00 88.69 111 THR A N 1
ATOM 809 C CA . THR A 1 111 ? 13.346 2.351 -5.220 1.00 88.69 111 THR A CA 1
ATOM 810 C C . THR A 1 111 ? 14.744 2.951 -5.333 1.00 88.69 111 THR A C 1
ATOM 812 O O . THR A 1 111 ? 14.871 4.171 -5.366 1.00 88.69 111 THR A O 1
ATOM 815 N N . ARG A 1 112 ? 15.784 2.115 -5.476 1.00 89.88 112 ARG A N 1
ATOM 816 C CA . ARG A 1 112 ? 17.166 2.579 -5.663 1.00 89.88 112 ARG A CA 1
ATOM 817 C C . ARG A 1 112 ? 17.342 3.336 -6.978 1.00 89.88 112 ARG A C 1
ATOM 819 O O . ARG A 1 112 ? 17.951 4.395 -6.999 1.00 89.88 112 ARG A O 1
ATOM 826 N N . LEU A 1 113 ? 16.798 2.816 -8.078 1.00 89.69 113 LEU A N 1
ATOM 827 C CA . LEU A 1 113 ? 16.908 3.477 -9.380 1.00 89.69 113 LEU A CA 1
ATOM 828 C C . LEU A 1 113 ? 16.243 4.855 -9.379 1.00 89.69 113 LEU A C 1
ATOM 830 O O . LEU A 1 113 ? 16.801 5.791 -9.942 1.00 89.69 113 LEU A O 1
ATOM 834 N N . VAL A 1 114 ? 15.077 4.989 -8.743 1.00 87.69 114 VAL A N 1
ATOM 835 C CA . VAL A 1 114 ? 14.385 6.280 -8.604 1.00 87.69 114 VAL A CA 1
ATOM 836 C C . VAL A 1 114 ? 15.165 7.242 -7.715 1.00 87.69 114 VAL A C 1
ATOM 838 O O . VAL A 1 114 ? 15.224 8.427 -8.021 1.00 87.69 114 VAL A O 1
ATOM 841 N N . GLU A 1 115 ? 15.802 6.754 -6.657 1.00 86.12 115 GLU A N 1
ATOM 842 C CA . GLU A 1 115 ? 16.686 7.568 -5.823 1.00 86.12 115 GLU A CA 1
ATOM 843 C C . GLU A 1 115 ? 17.908 8.085 -6.597 1.00 86.12 115 GLU A C 1
ATOM 845 O O . GLU A 1 115 ? 18.206 9.276 -6.564 1.00 86.12 115 GLU A O 1
ATOM 850 N N . GLU A 1 116 ? 18.592 7.206 -7.331 1.00 89.69 116 GLU A N 1
ATOM 851 C CA . GLU A 1 116 ? 19.820 7.537 -8.061 1.00 89.69 116 GLU A CA 1
ATOM 852 C C . GLU A 1 116 ? 19.563 8.394 -9.307 1.00 89.69 116 GLU A C 1
ATOM 854 O O . GLU A 1 116 ? 20.383 9.241 -9.664 1.00 89.69 116 GLU A O 1
ATOM 859 N N . LYS A 1 117 ? 18.455 8.143 -10.013 1.00 88.94 117 LYS A N 1
ATOM 860 C CA . LYS A 1 117 ? 18.204 8.695 -11.356 1.00 88.94 117 LYS A CA 1
ATOM 861 C C . LYS A 1 117 ? 17.006 9.638 -11.420 1.00 88.94 117 LYS A C 1
ATOM 863 O O . LYS A 1 117 ? 16.820 10.293 -12.448 1.00 88.94 117 LYS A O 1
ATOM 868 N N . GLY A 1 118 ? 16.191 9.716 -10.370 1.00 84.75 118 GLY A N 1
ATOM 869 C CA . GLY A 1 118 ? 14.967 10.512 -10.357 1.00 84.75 118 GLY A CA 1
ATOM 870 C C . GLY A 1 118 ? 14.032 10.129 -11.504 1.00 84.75 118 GLY A C 1
ATOM 871 O O . GLY A 1 118 ? 13.753 8.955 -11.747 1.00 84.75 118 GLY A O 1
ATOM 872 N N . GLU A 1 119 ? 13.590 11.131 -12.260 1.00 83.69 119 GLU A N 1
ATOM 873 C CA . GLU A 1 119 ? 12.754 10.956 -13.456 1.00 83.69 119 GLU A CA 1
ATOM 874 C C . GLU A 1 119 ? 13.418 10.121 -14.567 1.00 83.69 119 GLU A C 1
ATOM 876 O O . GLU A 1 119 ? 12.729 9.474 -15.355 1.00 83.69 119 GLU A O 1
ATOM 881 N N . ASN A 1 120 ? 14.753 10.036 -14.584 1.00 87.06 120 ASN A N 1
ATOM 882 C CA . ASN A 1 120 ? 15.498 9.238 -15.560 1.00 87.06 120 ASN A CA 1
ATOM 883 C C . ASN A 1 120 ? 15.531 7.736 -15.219 1.00 87.06 120 ASN A C 1
ATOM 885 O O . ASN A 1 120 ? 16.142 6.952 -15.947 1.00 87.06 120 ASN A O 1
ATOM 889 N N . ALA A 1 121 ? 14.894 7.303 -14.125 1.00 87.12 121 ALA A N 1
ATOM 890 C CA . ALA A 1 121 ? 14.763 5.886 -13.776 1.00 87.12 121 ALA A CA 1
ATOM 891 C C . ALA A 1 121 ? 13.850 5.109 -14.743 1.00 87.12 121 ALA A C 1
ATOM 893 O O . ALA A 1 121 ? 13.900 3.880 -14.785 1.00 87.12 121 ALA A O 1
ATOM 894 N N . GLY A 1 122 ? 13.035 5.821 -15.526 1.00 86.69 122 GLY A N 1
ATOM 895 C CA . GLY A 1 122 ? 12.039 5.247 -16.418 1.00 86.69 122 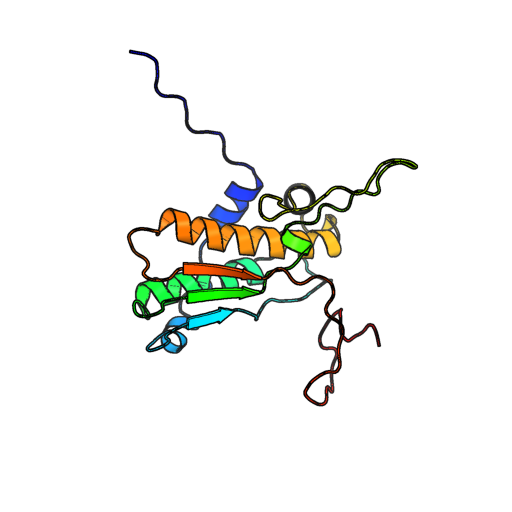GLY A CA 1
ATOM 896 C C . GLY A 1 122 ? 10.702 5.006 -15.716 1.00 86.69 122 GLY A C 1
ATOM 897 O O . GLY A 1 122 ? 10.635 4.562 -14.569 1.00 86.69 122 GLY A O 1
ATOM 898 N N . SER A 1 123 ? 9.625 5.261 -16.455 1.00 84.88 123 SER A N 1
ATOM 899 C CA . SER A 1 123 ? 8.216 5.144 -16.048 1.00 84.88 123 SER A CA 1
ATOM 900 C C . SER A 1 123 ? 7.889 3.923 -15.186 1.00 84.88 123 SER A C 1
ATOM 902 O O . SER A 1 123 ? 7.280 4.025 -14.123 1.00 84.88 123 SER A O 1
ATOM 904 N N . THR A 1 124 ? 8.327 2.747 -15.635 1.00 86.25 124 THR A N 1
ATOM 905 C CA . THR A 1 124 ? 8.021 1.472 -14.975 1.00 86.25 124 THR A CA 1
ATOM 906 C C . THR A 1 124 ? 8.679 1.367 -13.598 1.00 86.25 124 THR A C 1
ATOM 908 O O . THR A 1 124 ? 8.070 0.843 -12.665 1.00 86.25 124 THR A O 1
ATOM 911 N N . HIS A 1 125 ? 9.908 1.867 -13.446 1.00 88.56 125 HIS A N 1
ATOM 912 C CA . HIS A 1 125 ? 10.590 1.876 -12.152 1.00 88.56 125 HIS A CA 1
ATOM 913 C C . HIS A 1 125 ? 10.001 2.927 -11.215 1.00 88.56 125 HIS A C 1
ATOM 915 O O . HIS A 1 125 ? 9.881 2.652 -10.026 1.00 88.56 125 HIS A O 1
ATOM 921 N N . ILE A 1 126 ? 9.560 4.072 -11.740 1.00 87.69 126 ILE A N 1
ATOM 922 C CA . ILE A 1 126 ? 8.877 5.105 -10.948 1.00 87.69 126 ILE A CA 1
ATOM 923 C C . ILE A 1 126 ? 7.574 4.560 -10.352 1.00 87.69 126 ILE A C 1
ATOM 925 O O . ILE A 1 126 ? 7.372 4.660 -9.143 1.00 87.69 126 ILE A O 1
ATOM 929 N N . TYR A 1 127 ? 6.741 3.900 -11.161 1.00 87.50 127 TYR A N 1
ATOM 930 C CA . TYR A 1 127 ? 5.517 3.252 -10.677 1.00 87.50 127 TYR A CA 1
ATOM 931 C C . TYR A 1 127 ? 5.806 2.150 -9.645 1.00 87.50 127 TYR A C 1
ATOM 933 O O . TYR A 1 127 ? 5.218 2.116 -8.568 1.00 87.50 127 TYR A O 1
ATOM 941 N N . ARG A 1 128 ? 6.758 1.255 -9.933 1.00 90.12 128 ARG A N 1
ATOM 942 C CA . ARG A 1 128 ? 7.152 0.189 -8.997 1.00 90.12 128 ARG A CA 1
ATOM 943 C C . ARG A 1 128 ? 7.661 0.737 -7.666 1.00 90.12 128 ARG A C 1
ATOM 945 O O . ARG A 1 128 ? 7.304 0.220 -6.610 1.00 90.12 128 ARG A O 1
ATOM 952 N N . ALA A 1 129 ? 8.473 1.790 -7.718 1.00 89.94 129 ALA A N 1
ATOM 953 C CA . ALA A 1 129 ? 8.951 2.471 -6.529 1.00 89.94 129 ALA A CA 1
ATOM 954 C C . ALA A 1 129 ? 7.806 3.137 -5.757 1.00 89.94 129 ALA A C 1
ATOM 956 O O . ALA A 1 129 ? 7.844 3.095 -4.532 1.00 89.94 129 ALA A O 1
ATOM 957 N N . SER A 1 130 ? 6.787 3.703 -6.424 1.00 90.25 130 SER A N 1
ATOM 958 C CA . SER A 1 130 ? 5.635 4.296 -5.724 1.00 90.25 130 SER A CA 1
ATOM 959 C C . SER A 1 130 ? 4.921 3.270 -4.867 1.00 90.25 130 SER A C 1
ATOM 961 O O . SER A 1 130 ? 4.755 3.499 -3.673 1.00 90.25 130 SER A O 1
ATOM 963 N N . LYS A 1 131 ? 4.602 2.111 -5.451 1.00 92.69 131 LYS A N 1
ATOM 964 C CA . LYS A 1 131 ? 3.909 1.023 -4.759 1.00 92.69 131 LYS A CA 1
ATOM 965 C C . LYS A 1 131 ? 4.734 0.486 -3.595 1.00 92.69 131 LYS A C 1
ATOM 967 O O . LYS A 1 131 ? 4.219 0.373 -2.488 1.00 92.69 131 LYS A O 1
ATOM 972 N N . ALA A 1 132 ? 6.026 0.239 -3.822 1.00 92.88 132 ALA A N 1
ATOM 973 C CA . ALA A 1 132 ? 6.926 -0.235 -2.774 1.00 92.88 132 ALA A CA 1
ATOM 974 C C . ALA A 1 132 ? 7.062 0.772 -1.619 1.00 92.88 132 ALA A C 1
ATOM 976 O O . ALA A 1 132 ? 7.001 0.385 -0.455 1.00 92.88 132 ALA A O 1
ATOM 977 N N . LEU A 1 133 ? 7.247 2.061 -1.920 1.00 91.94 133 LEU A N 1
ATOM 978 C CA . LEU A 1 133 ? 7.414 3.094 -0.897 1.00 91.94 133 LEU A CA 1
ATOM 979 C C . LEU A 1 133 ? 6.110 3.360 -0.144 1.00 91.94 133 LEU A C 1
ATOM 981 O O . LEU A 1 133 ? 6.144 3.418 1.078 1.00 91.94 133 LEU A O 1
ATOM 985 N N . ALA A 1 134 ? 4.975 3.466 -0.837 1.00 92.38 134 ALA A N 1
ATOM 986 C CA . ALA A 1 134 ? 3.675 3.699 -0.213 1.00 92.38 134 ALA A CA 1
ATOM 987 C C . ALA A 1 134 ? 3.314 2.580 0.776 1.00 92.38 134 ALA A C 1
ATOM 989 O O . ALA A 1 134 ? 2.945 2.859 1.919 1.00 92.38 134 ALA A O 1
ATOM 990 N N . GLU A 1 135 ? 3.505 1.319 0.376 1.00 95.19 135 GLU A N 1
ATOM 991 C CA . GLU A 1 135 ? 3.264 0.175 1.252 1.00 95.19 135 GLU A CA 1
ATOM 992 C C . GLU A 1 135 ? 4.222 0.158 2.452 1.00 95.19 135 GLU A C 1
ATOM 994 O O . GLU A 1 135 ? 3.781 0.006 3.594 1.00 95.19 135 GLU A O 1
ATOM 999 N N . ARG A 1 136 ? 5.525 0.393 2.232 1.00 94.25 136 ARG A N 1
ATOM 1000 C CA . ARG A 1 136 ? 6.504 0.503 3.328 1.00 94.25 136 ARG A CA 1
ATOM 1001 C C . ARG A 1 136 ? 6.137 1.601 4.315 1.00 94.25 136 ARG A C 1
ATOM 1003 O O . ARG A 1 136 ? 6.207 1.371 5.517 1.00 94.25 136 ARG A O 1
ATOM 1010 N N . THR A 1 137 ? 5.726 2.772 3.835 1.00 92.62 137 THR A N 1
ATOM 1011 C CA . THR A 1 137 ? 5.327 3.887 4.701 1.00 92.62 137 THR A CA 1
ATOM 1012 C C . THR A 1 137 ? 4.110 3.523 5.561 1.00 92.62 137 THR A C 1
ATOM 1014 O O . THR A 1 137 ? 4.059 3.908 6.731 1.00 92.62 137 THR A O 1
ATOM 1017 N N . ALA A 1 138 ? 3.158 2.744 5.034 1.00 95.00 138 ALA A N 1
ATOM 1018 C CA . ALA A 1 138 ? 2.022 2.247 5.812 1.00 95.00 138 ALA A CA 1
ATOM 1019 C C . ALA A 1 138 ? 2.455 1.285 6.933 1.00 95.00 138 ALA A C 1
ATOM 1021 O O . ALA A 1 138 ? 2.047 1.462 8.085 1.00 95.00 138 ALA A O 1
ATOM 1022 N N . TRP A 1 139 ? 3.324 0.314 6.629 1.00 96.69 139 TRP A N 1
ATOM 1023 C CA . TRP A 1 139 ? 3.873 -0.603 7.636 1.00 96.69 139 TRP A CA 1
ATOM 1024 C C . TRP A 1 139 ? 4.722 0.125 8.682 1.00 96.69 139 TRP A C 1
ATOM 1026 O O . TRP A 1 139 ? 4.515 -0.064 9.881 1.00 96.69 139 TRP A O 1
ATOM 1036 N N . ASP A 1 140 ? 5.591 1.042 8.248 1.00 95.50 140 ASP A N 1
ATOM 1037 C CA . ASP A 1 140 ? 6.401 1.883 9.134 1.00 95.50 140 ASP A CA 1
ATOM 1038 C C . ASP A 1 140 ? 5.517 2.687 10.101 1.00 95.50 140 ASP A C 1
ATOM 1040 O O . ASP A 1 140 ? 5.859 2.855 11.276 1.00 95.50 140 ASP A O 1
ATOM 1044 N N . PHE A 1 141 ? 4.372 3.199 9.637 1.00 95.00 141 PHE A N 1
ATOM 1045 C CA . PHE A 1 141 ? 3.418 3.889 10.503 1.00 95.00 141 PHE A CA 1
ATOM 1046 C C . PHE A 1 141 ? 2.842 2.956 11.562 1.00 95.00 141 PHE A C 1
ATOM 1048 O O . PHE A 1 141 ? 2.812 3.330 12.738 1.00 95.00 141 PHE A O 1
ATOM 1055 N N . VAL A 1 142 ? 2.385 1.767 11.168 1.00 96.06 142 VAL A N 1
ATOM 1056 C CA . VAL A 1 142 ? 1.823 0.777 12.094 1.00 96.06 142 VAL A CA 1
ATOM 1057 C C . VAL A 1 142 ? 2.850 0.403 13.152 1.00 96.06 142 VAL A C 1
ATOM 1059 O O . VAL A 1 142 ? 2.542 0.469 14.341 1.00 96.06 142 VAL A O 1
ATOM 1062 N N . ASP A 1 143 ? 4.090 0.128 12.755 1.00 95.69 143 ASP A N 1
ATOM 1063 C CA . ASP A 1 143 ? 5.164 -0.228 13.681 1.00 95.69 143 ASP A CA 1
ATOM 1064 C C . ASP A 1 143 ? 5.483 0.904 14.663 1.00 95.69 143 ASP A C 1
ATOM 1066 O O . ASP A 1 143 ? 5.555 0.683 15.878 1.00 95.69 143 ASP A O 1
ATOM 1070 N N . LYS A 1 144 ? 5.590 2.143 14.168 1.00 95.75 144 LYS A N 1
ATOM 1071 C CA . LYS A 1 144 ? 5.845 3.331 15.003 1.00 95.75 144 LYS A CA 1
ATOM 1072 C C . LYS A 1 144 ? 4.686 3.654 15.948 1.00 95.75 144 LYS A C 1
ATOM 1074 O O . LYS A 1 144 ? 4.909 4.242 17.006 1.00 95.75 144 LYS A O 1
ATOM 1079 N N . ASN A 1 145 ? 3.454 3.290 15.590 1.00 95.75 145 ASN A N 1
ATOM 1080 C CA . ASN A 1 145 ? 2.246 3.693 16.311 1.00 95.75 145 ASN A CA 1
ATOM 1081 C C . ASN A 1 145 ? 1.494 2.533 16.968 1.00 95.75 145 ASN A C 1
ATOM 1083 O O . ASN A 1 145 ? 0.434 2.782 17.543 1.00 95.75 145 ASN A O 1
ATOM 1087 N N . LYS A 1 146 ? 2.045 1.313 16.967 1.00 93.81 146 LYS A N 1
ATOM 1088 C CA . LYS A 1 146 ? 1.390 0.057 17.381 1.00 93.81 146 LYS A CA 1
ATOM 1089 C C . LYS A 1 146 ? 0.681 0.101 18.737 1.00 93.81 146 LYS A C 1
ATOM 1091 O O . LYS A 1 146 ? -0.301 -0.595 18.942 1.00 93.81 146 LYS A O 1
ATOM 1096 N N . ARG A 1 147 ? 1.167 0.920 19.677 1.00 94.19 147 ARG A N 1
ATOM 1097 C CA . ARG A 1 147 ? 0.573 1.086 21.022 1.00 94.19 147 ARG A CA 1
ATOM 1098 C C . ARG A 1 147 ? -0.569 2.107 21.089 1.00 94.19 147 ARG A C 1
ATOM 1100 O O . ARG A 1 147 ? -1.193 2.246 22.132 1.00 94.19 147 ARG A O 1
ATOM 1107 N N . SER A 1 148 ? -0.775 2.870 20.022 1.00 93.69 148 SER A N 1
ATOM 1108 C CA . SER A 1 148 ? -1.674 4.030 19.959 1.00 93.69 148 SER A CA 1
ATOM 1109 C C . SER A 1 148 ? -2.729 3.935 18.857 1.00 93.69 148 SER A C 1
ATOM 1111 O O . SER A 1 148 ? -3.533 4.850 18.719 1.00 93.69 148 SER A O 1
ATOM 1113 N N . ILE A 1 149 ? -2.710 2.861 18.068 1.00 95.81 149 ILE A N 1
ATOM 1114 C CA . ILE A 1 149 ? -3.706 2.572 17.034 1.00 95.81 149 ILE A CA 1
ATOM 1115 C C . ILE A 1 149 ? -4.530 1.354 17.448 1.00 95.81 149 ILE A C 1
ATOM 1117 O O . ILE A 1 149 ? -4.014 0.462 18.119 1.00 95.81 149 ILE A O 1
ATOM 1121 N N . GLY A 1 150 ? -5.808 1.344 17.066 1.00 95.50 150 GLY A N 1
ATOM 1122 C CA . GLY A 1 150 ? -6.750 0.258 17.359 1.00 95.50 150 GLY A CA 1
ATOM 1123 C C . GLY A 1 150 ? -7.015 -0.696 16.191 1.00 95.50 150 GLY A C 1
ATOM 1124 O O . GLY A 1 150 ? -7.749 -1.662 16.373 1.00 95.50 150 GLY A O 1
ATOM 1125 N N . PHE A 1 151 ? -6.431 -0.437 15.016 1.00 97.88 151 PHE A N 1
ATOM 1126 C CA . PHE A 1 151 ? -6.660 -1.221 13.802 1.00 97.88 151 PHE A CA 1
ATOM 1127 C C . PHE A 1 151 ? -5.500 -2.167 13.474 1.00 97.88 151 PHE A C 1
ATOM 1129 O O . PHE A 1 151 ? -4.348 -1.895 13.823 1.00 97.88 151 PHE A O 1
ATOM 1136 N N . ASP A 1 152 ? -5.803 -3.240 12.741 1.00 97.69 152 ASP A N 1
ATOM 1137 C CA . ASP A 1 152 ? -4.814 -4.022 11.997 1.00 97.69 152 ASP A CA 1
ATOM 1138 C C . ASP A 1 152 ? -4.673 -3.531 1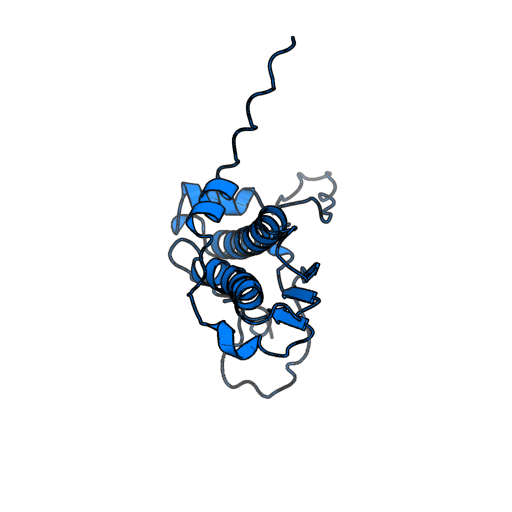0.545 1.00 97.69 152 ASP A C 1
ATOM 1140 O O . ASP A 1 152 ? -5.581 -2.920 9.975 1.00 97.69 152 ASP A O 1
ATOM 1144 N N . LEU A 1 153 ? -3.492 -3.755 9.966 1.00 98.06 153 LEU A N 1
ATOM 1145 C CA . LEU A 1 153 ? -3.188 -3.419 8.579 1.00 98.06 153 LEU A CA 1
ATOM 1146 C C . LEU A 1 153 ? -3.091 -4.695 7.750 1.00 98.06 153 LEU A C 1
ATOM 1148 O O . LEU A 1 153 ? -2.423 -5.649 8.146 1.00 98.06 153 LEU A O 1
ATOM 1152 N N . VAL A 1 154 ? -3.734 -4.675 6.588 1.00 98.06 154 VAL A N 1
ATOM 1153 C CA . VAL A 1 154 ? -3.645 -5.707 5.558 1.00 98.06 154 VAL A CA 1
ATOM 1154 C C . VAL A 1 154 ? -3.268 -5.037 4.244 1.00 98.06 154 VAL A C 1
ATOM 1156 O O . VAL A 1 154 ? -3.838 -4.006 3.884 1.00 98.06 154 VAL A O 1
ATOM 1159 N N . THR A 1 155 ? -2.337 -5.631 3.506 1.00 97.50 155 THR A N 1
ATOM 1160 C CA . THR A 1 155 ? -1.996 -5.203 2.148 1.00 97.50 155 THR A CA 1
ATOM 1161 C C . THR A 1 155 ? -2.378 -6.303 1.167 1.00 97.50 155 THR A C 1
ATOM 1163 O O . THR A 1 155 ? -2.156 -7.488 1.409 1.00 97.50 155 THR A O 1
ATOM 1166 N N . VAL A 1 156 ? -3.027 -5.918 0.069 1.00 97.19 156 VAL A N 1
ATOM 1167 C CA . VAL A 1 156 ? -3.393 -6.827 -1.024 1.00 97.19 156 VAL A CA 1
ATOM 1168 C C . VAL A 1 156 ? -2.570 -6.438 -2.240 1.00 97.19 156 VAL A C 1
ATOM 1170 O O . VAL A 1 156 ? -2.588 -5.278 -2.648 1.00 97.19 156 VAL A O 1
ATOM 1173 N N . LEU A 1 157 ? -1.824 -7.391 -2.800 1.00 95.50 157 LEU A N 1
ATOM 1174 C CA . LEU A 1 157 ? -0.857 -7.149 -3.873 1.00 95.50 157 LEU A CA 1
ATOM 1175 C C . LEU A 1 157 ? -1.317 -7.817 -5.177 1.00 95.50 157 LEU A C 1
ATOM 1177 O O . LEU A 1 157 ? -0.786 -8.860 -5.563 1.00 95.50 157 LEU A O 1
ATOM 1181 N N . PRO A 1 158 ? -2.302 -7.242 -5.889 1.00 93.88 158 PRO A N 1
ATOM 1182 C CA . PRO A 1 158 ? -2.743 -7.808 -7.152 1.00 93.88 158 PRO A CA 1
ATOM 1183 C C . PRO A 1 158 ? -1.624 -7.748 -8.213 1.00 93.88 158 PRO A C 1
ATOM 1185 O O . PRO A 1 158 ? -0.866 -6.765 -8.266 1.00 93.88 158 PRO A O 1
ATOM 1188 N N . PRO A 1 159 ? -1.520 -8.773 -9.083 1.00 89.25 159 PRO A N 1
ATOM 1189 C CA . PRO A 1 159 ? -0.746 -8.705 -10.317 1.00 89.25 159 PRO A CA 1
ATOM 1190 C C . PRO A 1 159 ? -1.534 -7.899 -11.369 1.00 89.25 159 PRO A C 1
ATOM 1192 O O . PRO A 1 159 ? -2.312 -7.008 -11.031 1.00 89.25 159 PRO A O 1
ATOM 1195 N N . ILE A 1 160 ? -1.342 -8.183 -12.659 1.00 85.94 160 ILE A N 1
ATOM 1196 C CA . ILE A 1 160 ? -2.215 -7.619 -13.695 1.00 85.94 160 ILE A CA 1
ATOM 1197 C C . ILE A 1 160 ? -3.637 -8.150 -13.474 1.00 85.94 160 ILE A C 1
ATOM 1199 O O . ILE A 1 160 ? -3.850 -9.362 -13.425 1.00 85.94 160 ILE A O 1
ATOM 1203 N N . VAL A 1 161 ? -4.593 -7.233 -13.329 1.00 85.94 161 VAL A N 1
ATOM 1204 C CA . VAL A 1 161 ? -6.009 -7.548 -13.119 1.00 85.94 161 VAL A CA 1
ATOM 1205 C C . VAL A 1 161 ? -6.724 -7.537 -14.465 1.00 85.94 161 VAL A C 1
ATOM 1207 O O . VAL A 1 161 ? -6.739 -6.516 -15.148 1.00 85.94 161 VAL A O 1
ATOM 1210 N N . TYR A 1 162 ? -7.325 -8.670 -14.829 1.00 83.00 162 TYR A N 1
ATOM 1211 C CA . TYR A 1 162 ? -8.138 -8.827 -16.034 1.00 83.00 162 TYR A CA 1
ATOM 1212 C C . TYR A 1 162 ? -9.615 -8.996 -15.665 1.00 83.00 162 TYR A C 1
ATOM 1214 O O . TYR A 1 162 ? -9.933 -9.667 -14.683 1.00 83.00 162 TYR A O 1
ATOM 1222 N N . GLY A 1 163 ? -10.516 -8.433 -16.471 1.00 80.81 163 GLY A N 1
ATOM 1223 C CA . GLY A 1 163 ? -11.960 -8.593 -16.304 1.00 80.81 163 GLY A CA 1
ATOM 1224 C C . GLY A 1 163 ? -12.765 -7.445 -16.920 1.00 80.81 163 GLY A C 1
ATOM 1225 O O . GLY A 1 163 ? -12.192 -6.404 -17.243 1.00 80.81 163 GLY A O 1
ATOM 1226 N N . PRO A 1 164 ? -14.085 -7.622 -17.103 1.00 80.69 164 PRO A N 1
ATOM 1227 C CA . PRO A 1 164 ? -14.944 -6.564 -17.613 1.00 80.69 164 PRO A CA 1
ATOM 1228 C C . PRO A 1 164 ? -15.084 -5.430 -16.590 1.00 80.69 164 PRO A C 1
ATOM 1230 O O . PRO A 1 164 ? -15.197 -5.672 -15.387 1.00 80.69 164 PRO A O 1
ATOM 1233 N N . GLY A 1 165 ? -15.137 -4.190 -17.078 1.00 80.25 165 GLY A N 1
ATOM 1234 C CA . GLY A 1 165 ? -15.565 -3.059 -16.259 1.00 80.25 165 GLY A CA 1
ATOM 1235 C C . GLY A 1 165 ? -17.020 -3.236 -15.812 1.00 80.25 165 GLY A C 1
ATOM 1236 O O . GLY A 1 165 ? -17.864 -3.689 -16.580 1.00 80.25 165 GLY A O 1
ATOM 1237 N N . ILE A 1 166 ? -17.323 -2.869 -14.566 1.00 84.88 166 ILE A N 1
ATOM 1238 C CA . ILE A 1 166 ? -18.688 -2.938 -14.008 1.00 84.88 166 ILE A CA 1
ATOM 1239 C C . ILE A 1 166 ? -19.590 -1.775 -14.461 1.00 84.88 166 ILE A C 1
ATOM 1241 O O . ILE A 1 166 ? -20.797 -1.791 -14.214 1.00 84.88 166 ILE A O 1
ATOM 1245 N N . HIS A 1 167 ? -19.015 -0.760 -15.109 1.00 82.62 167 HIS A N 1
ATOM 1246 C CA . HIS A 1 167 ? -19.700 0.431 -15.610 1.00 82.62 167 HIS A CA 1
ATOM 1247 C C . HIS A 1 167 ? -19.190 0.761 -17.015 1.00 82.62 167 HIS A C 1
ATOM 1249 O O . HIS A 1 167 ? -18.067 0.392 -17.358 1.00 82.62 167 HIS A O 1
ATOM 1255 N N . GLU A 1 168 ? -19.992 1.471 -17.811 1.00 80.19 168 GLU A N 1
ATOM 1256 C CA . GLU A 1 168 ? -19.546 2.002 -19.101 1.00 80.19 168 GLU A CA 1
ATOM 1257 C C . GLU A 1 168 ? -18.459 3.062 -18.893 1.00 80.19 168 GLU A C 1
ATOM 1259 O O . GLU A 1 168 ? -18.526 3.882 -17.975 1.00 80.19 168 GLU A O 1
ATOM 1264 N N . VAL A 1 169 ? -17.443 3.026 -19.749 1.00 73.38 169 VAL A N 1
ATOM 1265 C CA . VAL A 1 169 ? -16.226 3.811 -19.590 1.00 73.38 169 VAL A CA 1
ATOM 1266 C C . VAL A 1 169 ? -16.031 4.678 -20.827 1.00 73.38 169 VAL A C 1
ATOM 1268 O O . VAL A 1 169 ? -15.884 4.162 -21.930 1.00 73.38 169 VAL A O 1
ATOM 1271 N N . THR A 1 170 ? -16.008 5.998 -20.646 1.00 71.00 170 THR A N 1
ATOM 1272 C CA . THR A 1 170 ? -15.883 6.975 -21.744 1.00 71.00 170 THR A CA 1
ATOM 1273 C C . THR A 1 170 ? -14.471 7.559 -21.897 1.00 71.00 170 THR A C 1
ATOM 1275 O O . THR A 1 170 ? -14.226 8.345 -22.810 1.00 71.00 170 THR A O 1
ATOM 1278 N N . SER A 1 171 ? -13.525 7.171 -21.035 1.00 69.69 171 SER A N 1
ATOM 1279 C CA . SER A 1 171 ? -12.119 7.607 -21.034 1.00 69.69 171 SER A CA 1
ATOM 1280 C C . SER A 1 171 ? -11.184 6.475 -20.590 1.00 69.69 171 SER A C 1
ATOM 1282 O O . SER A 1 171 ? -11.624 5.602 -19.855 1.00 69.69 171 SER A O 1
ATOM 1284 N N . SER A 1 172 ? -9.892 6.506 -20.944 1.00 64.69 172 SER A N 1
ATOM 1285 C CA . SER A 1 172 ? -8.914 5.521 -20.430 1.00 64.69 172 SER A CA 1
ATOM 1286 C C . SER A 1 172 ? -8.969 5.435 -18.894 1.00 64.69 172 SER A C 1
ATOM 1288 O O . SER A 1 172 ? -8.909 6.455 -18.203 1.00 64.69 172 SER A O 1
ATOM 1290 N N . LEU A 1 173 ? -9.108 4.213 -18.367 1.00 62.66 173 LEU A N 1
ATOM 1291 C CA . LEU A 1 173 ? -9.098 3.898 -16.928 1.00 62.66 173 LEU A CA 1
ATOM 1292 C C . LEU A 1 173 ? -7.734 3.362 -16.463 1.00 62.66 173 LEU A C 1
ATOM 1294 O O . LEU A 1 173 ? -7.619 2.751 -15.399 1.00 62.66 173 LEU A O 1
ATOM 1298 N N . GLY A 1 174 ? -6.687 3.602 -17.253 1.00 62.09 174 GLY A N 1
ATOM 1299 C CA . GLY A 1 174 ? -5.329 3.170 -16.963 1.00 62.09 174 GLY A CA 1
ATOM 1300 C C . GLY A 1 174 ? -4.954 1.823 -17.581 1.00 62.09 174 GLY A C 1
ATOM 1301 O O . GLY A 1 174 ? -5.720 1.166 -18.285 1.00 62.09 174 GLY A O 1
ATOM 1302 N N . ALA A 1 175 ? -3.720 1.412 -17.285 1.00 59.50 175 ALA A N 1
ATOM 1303 C CA . ALA A 1 175 ? -2.967 0.452 -18.089 1.00 59.50 175 ALA A CA 1
ATOM 1304 C C . ALA A 1 175 ? -3.594 -0.944 -18.251 1.00 59.50 175 ALA A C 1
ATOM 1306 O O . ALA A 1 175 ? -3.287 -1.617 -19.227 1.00 59.50 175 ALA A O 1
ATOM 1307 N N . SER A 1 176 ? -4.424 -1.418 -17.318 1.00 56.84 176 SER A N 1
ATOM 1308 C CA . SER A 1 176 ? -5.018 -2.762 -17.405 1.00 56.84 176 SER A CA 1
ATOM 1309 C C . SER A 1 176 ? -6.249 -2.829 -18.308 1.00 56.84 176 SER A C 1
ATOM 1311 O O . SER A 1 176 ? -6.512 -3.880 -18.884 1.00 56.84 176 SER A O 1
ATOM 1313 N N . LEU A 1 177 ? -6.999 -1.731 -18.430 1.00 57.47 177 LEU A N 1
ATOM 1314 C CA . LEU A 1 177 ? -8.210 -1.672 -19.253 1.00 57.47 177 LEU A CA 1
ATOM 1315 C C . LEU A 1 177 ? -7.917 -1.198 -20.682 1.00 57.47 177 LEU A C 1
ATOM 1317 O O . LEU A 1 177 ? -8.668 -1.546 -21.580 1.00 57.47 177 LEU A O 1
ATOM 1321 N N . ASP A 1 178 ? -6.790 -0.511 -20.903 1.00 59.38 178 ASP A N 1
ATOM 1322 C CA . ASP A 1 178 ? -6.316 -0.104 -22.238 1.00 59.38 178 ASP A CA 1
ATOM 1323 C C . ASP A 1 178 ? -5.689 -1.258 -23.054 1.00 59.38 178 ASP A C 1
ATOM 1325 O O . ASP A 1 178 ? -5.288 -1.069 -24.201 1.00 59.38 178 ASP A O 1
ATOM 1329 N N . LEU A 1 179 ? -5.553 -2.453 -22.466 1.00 53.81 179 LEU A N 1
ATOM 1330 C CA . LEU A 1 179 ? -5.048 -3.649 -23.154 1.00 53.81 179 LEU A CA 1
ATOM 1331 C C . LEU A 1 179 ? -6.133 -4.389 -23.964 1.00 53.81 179 LEU A C 1
ATOM 1333 O O . LEU A 1 179 ? -5.841 -5.458 -24.506 1.00 53.81 179 LEU A O 1
ATOM 1337 N N . PHE A 1 180 ? -7.349 -3.832 -24.058 1.00 47.69 180 PHE A N 1
ATOM 1338 C CA . PHE A 1 180 ? -8.488 -4.385 -24.799 1.00 47.69 180 PHE A CA 1
ATOM 1339 C C . PHE A 1 180 ? -9.164 -3.343 -25.689 1.00 47.69 180 PHE A C 1
ATOM 1341 O O . PHE A 1 180 ? -9.362 -2.200 -25.224 1.00 47.69 180 PHE A O 1
#